Protein AF-A0A2M8NET1-F1 (afdb_monomer)

Sequence (119 aa):
MLTGGILVAVMTPIDALDGTMARLRGEASDWGAYVDSVSDRYAELIIYGGLLYHFLTAGDTLGGMLTFGAAAGSVLVSYVKARAEGLGYEAKVGLLTRAERYLVLAPALVFNFIHIGLG

Structure (mmCIF, N/CA/C/O backbone):
data_AF-A0A2M8NET1-F1
#
_entry.id   AF-A0A2M8NET1-F1
#
loop_
_atom_site.group_PDB
_atom_site.id
_atom_site.type_symbol
_atom_site.label_atom_id
_atom_site.label_alt_id
_atom_site.label_comp_id
_atom_site.label_asym_id
_atom_site.label_entity_id
_atom_site.label_seq_id
_atom_site.pdbx_PDB_ins_code
_atom_site.Cartn_x
_atom_site.Cartn_y
_atom_site.Cartn_z
_atom_site.occupancy
_atom_site.B_iso_or_equiv
_atom_site.auth_seq_id
_atom_site.auth_comp_id
_atom_site.auth_asym_id
_atom_site.auth_atom_id
_atom_site.pdbx_PDB_model_num
ATOM 1 N N . MET A 1 1 ? 5.904 -11.339 -15.228 1.00 75.25 1 MET A N 1
ATOM 2 C CA . MET A 1 1 ? 4.815 -10.348 -15.104 1.00 75.25 1 MET A CA 1
ATOM 3 C C . MET A 1 1 ? 3.441 -11.010 -15.069 1.00 75.25 1 MET A C 1
ATOM 5 O O . MET A 1 1 ? 2.856 -11.028 -13.997 1.00 75.25 1 MET A O 1
ATOM 9 N N . LEU A 1 2 ? 2.974 -11.649 -16.152 1.00 75.06 2 LEU A N 1
ATOM 10 C CA . LEU A 1 2 ? 1.617 -12.224 -16.249 1.00 75.06 2 LEU A CA 1
ATOM 11 C C . LEU A 1 2 ? 1.207 -13.135 -15.075 1.00 75.06 2 LEU A C 1
ATOM 13 O O . LEU A 1 2 ? 0.182 -12.897 -14.449 1.00 75.06 2 LEU A O 1
ATOM 17 N N . THR A 1 3 ? 2.020 -14.139 -14.732 1.00 76.12 3 THR A N 1
ATOM 18 C CA . THR A 1 3 ? 1.712 -15.075 -13.634 1.00 76.12 3 THR A CA 1
ATOM 19 C C . THR A 1 3 ? 1.596 -14.368 -12.282 1.00 76.12 3 THR A C 1
ATOM 21 O O . THR A 1 3 ? 0.709 -14.683 -11.498 1.00 76.12 3 THR A O 1
ATOM 24 N N . GLY A 1 4 ? 2.454 -13.371 -12.031 1.00 75.88 4 GLY A N 1
ATOM 25 C CA . GLY A 1 4 ? 2.382 -12.534 -10.832 1.00 75.88 4 GLY A CA 1
ATOM 26 C C . GLY A 1 4 ? 1.128 -11.659 -10.818 1.00 75.88 4 GLY A C 1
ATOM 27 O O . GLY A 1 4 ? 0.450 -11.595 -9.802 1.00 75.88 4 GLY A O 1
ATOM 28 N N . GLY A 1 5 ? 0.767 -11.063 -11.959 1.00 76.12 5 GLY A N 1
ATOM 29 C CA . GLY A 1 5 ? -0.468 -10.288 -12.107 1.00 76.12 5 GLY A CA 1
ATOM 30 C C . GLY A 1 5 ? -1.730 -11.115 -11.855 1.00 76.12 5 GLY A C 1
ATOM 31 O O . GLY A 1 5 ? -2.619 -10.662 -11.142 1.00 76.12 5 GLY A O 1
ATOM 32 N N . ILE A 1 6 ? -1.783 -12.350 -12.364 1.00 78.56 6 ILE A N 1
ATOM 33 C CA . ILE A 1 6 ? -2.897 -13.281 -12.119 1.00 78.56 6 ILE A CA 1
ATOM 34 C C . ILE A 1 6 ? -2.973 -13.666 -10.637 1.00 78.56 6 ILE A C 1
ATOM 36 O O . ILE A 1 6 ? -4.057 -13.650 -10.061 1.00 78.56 6 ILE A O 1
ATOM 40 N N . LEU A 1 7 ? -1.837 -13.980 -10.003 1.00 80.69 7 LEU A N 1
ATOM 41 C CA . LEU A 1 7 ? -1.801 -14.320 -8.578 1.00 80.69 7 LEU A CA 1
ATOM 42 C C . LEU A 1 7 ? -2.301 -13.166 -7.706 1.00 80.69 7 LEU A C 1
ATOM 44 O O . LEU A 1 7 ? -3.136 -13.391 -6.835 1.00 80.69 7 LEU A O 1
ATOM 48 N N . VAL A 1 8 ? -1.847 -11.938 -7.975 1.00 80.62 8 VAL A N 1
ATOM 49 C CA . VAL A 1 8 ? -2.324 -10.742 -7.267 1.00 80.62 8 VAL A CA 1
ATOM 50 C C . VAL A 1 8 ? -3.825 -10.549 -7.494 1.00 80.62 8 VAL A C 1
ATOM 52 O O . VAL A 1 8 ? -4.564 -10.408 -6.526 1.00 80.62 8 VAL A O 1
ATOM 55 N N . ALA A 1 9 ? -4.298 -10.640 -8.742 1.00 79.56 9 ALA A N 1
ATOM 56 C CA . ALA A 1 9 ? -5.713 -10.474 -9.079 1.00 79.56 9 ALA A CA 1
ATOM 57 C C . ALA A 1 9 ? -6.639 -11.474 -8.363 1.00 79.56 9 ALA A C 1
ATOM 59 O O . ALA A 1 9 ? -7.766 -11.125 -8.022 1.00 79.56 9 ALA A O 1
ATOM 60 N N . VAL A 1 10 ? -6.179 -12.711 -8.150 1.00 80.25 10 VAL A N 1
ATOM 61 C CA . VAL A 1 10 ? -6.955 -13.766 -7.477 1.00 80.25 10 VAL A CA 1
ATOM 62 C C . VAL A 1 10 ? -6.856 -13.664 -5.953 1.00 80.25 10 VAL A C 1
ATOM 64 O O . VAL A 1 10 ? -7.850 -13.886 -5.270 1.00 80.25 10 VAL A O 1
ATOM 67 N N . MET A 1 11 ? -5.691 -13.309 -5.407 1.00 78.88 11 MET A N 1
ATOM 68 C CA . MET A 1 11 ? -5.479 -13.209 -3.957 1.00 78.88 11 MET A CA 1
ATOM 69 C C . MET A 1 11 ? -6.248 -12.042 -3.328 1.00 78.88 11 MET A C 1
ATOM 71 O O . MET A 1 11 ? -6.832 -12.210 -2.262 1.00 78.88 11 MET A O 1
ATOM 75 N N . THR A 1 12 ? -6.313 -10.882 -3.992 1.00 75.12 12 THR A N 1
ATOM 76 C CA . THR A 1 12 ? -6.992 -9.689 -3.455 1.00 75.12 12 THR A CA 1
ATOM 77 C C . THR A 1 12 ? -8.467 -9.917 -3.069 1.00 75.12 12 THR A C 1
ATOM 79 O O . THR A 1 12 ? -8.850 -9.522 -1.969 1.00 75.12 12 THR A O 1
ATOM 82 N N . PRO A 1 13 ? -9.332 -10.528 -3.905 1.00 74.88 13 PRO A N 1
ATOM 83 C CA . PRO A 1 13 ? -10.714 -10.791 -3.508 1.00 74.88 13 PRO A CA 1
ATOM 84 C C . PRO A 1 13 ? -10.837 -11.882 -2.438 1.00 74.88 13 PRO A C 1
ATOM 86 O O . PRO A 1 13 ? -11.759 -11.807 -1.633 1.00 74.88 13 PRO A O 1
ATOM 89 N N . ILE A 1 14 ? -9.935 -12.869 -2.399 1.00 78.44 14 ILE A N 1
ATOM 90 C CA . ILE A 1 14 ? -9.955 -13.935 -1.380 1.00 78.44 14 ILE A CA 1
ATOM 91 C C . ILE A 1 14 ? -9.681 -13.349 0.013 1.00 78.44 14 ILE A C 1
ATOM 93 O O . ILE A 1 14 ? -10.438 -13.608 0.943 1.00 78.44 14 ILE A O 1
ATOM 97 N N . ASP A 1 15 ? -8.686 -12.471 0.122 1.00 73.56 15 ASP A N 1
ATOM 98 C CA . ASP A 1 15 ? -8.340 -11.739 1.350 1.00 73.56 15 ASP A CA 1
ATOM 99 C C . ASP A 1 15 ? -9.534 -10.924 1.894 1.00 73.56 15 ASP A C 1
ATOM 101 O O . ASP A 1 15 ? -9.910 -10.992 3.066 1.00 73.56 15 ASP A O 1
ATOM 105 N N . ALA A 1 16 ? -10.241 -10.224 0.999 1.00 72.31 16 ALA A N 1
ATOM 106 C CA . ALA A 1 16 ? -11.433 -9.455 1.357 1.00 72.31 16 ALA A CA 1
ATOM 107 C C . ALA A 1 16 ? -12.612 -10.333 1.829 1.00 72.31 16 ALA A C 1
ATOM 109 O O . ALA A 1 16 ? -13.450 -9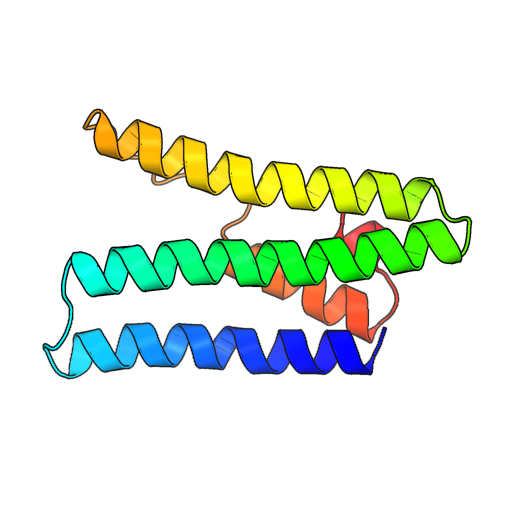.886 2.631 1.00 72.31 16 ALA A O 1
ATOM 110 N N . LEU A 1 17 ? -12.705 -11.570 1.330 1.00 75.69 17 LEU A N 1
ATOM 111 C CA . LEU A 1 17 ? -13.740 -12.525 1.719 1.00 75.69 17 LEU A CA 1
ATOM 112 C C . LEU A 1 17 ? -13.499 -13.073 3.128 1.00 75.69 17 LEU A C 1
ATOM 114 O O . LEU A 1 17 ? -14.462 -13.141 3.892 1.00 75.69 17 LEU A O 1
ATOM 118 N N . ASP A 1 18 ? -12.256 -13.373 3.508 1.00 73.69 18 ASP A N 1
ATOM 119 C CA . ASP A 1 18 ? -11.925 -13.924 4.831 1.00 73.69 18 ASP A CA 1
ATOM 120 C C . ASP A 1 18 ? -12.276 -12.945 5.960 1.00 73.69 18 ASP A C 1
ATOM 122 O O . ASP A 1 18 ? -13.013 -13.291 6.893 1.00 73.69 18 ASP A O 1
ATOM 126 N N . GLY A 1 19 ? -11.883 -11.675 5.820 1.00 70.88 19 GLY A N 1
ATOM 127 C CA . GLY A 1 19 ? -12.247 -10.630 6.782 1.00 70.88 19 GLY A CA 1
ATOM 128 C C . GLY A 1 19 ? -13.761 -10.377 6.861 1.00 70.88 19 GLY A C 1
ATOM 129 O O . GLY A 1 19 ? -14.298 -10.021 7.913 1.00 70.88 19 GLY A O 1
ATOM 130 N N . THR A 1 20 ? -14.490 -10.587 5.761 1.00 76.75 20 THR A N 1
ATOM 131 C CA . THR A 1 20 ? -15.957 -10.464 5.734 1.00 76.75 20 THR A CA 1
ATOM 132 C C . THR A 1 20 ? -16.640 -11.677 6.363 1.00 76.75 20 THR A C 1
ATOM 134 O O . THR A 1 20 ? -17.606 -11.516 7.110 1.00 76.75 20 THR A O 1
ATOM 137 N N . MET A 1 21 ? -16.115 -12.879 6.133 1.00 78.75 21 MET A N 1
ATOM 138 C CA . MET A 1 21 ? -16.618 -14.120 6.713 1.00 78.75 21 MET A CA 1
ATOM 139 C C . MET A 1 21 ? -16.461 -14.128 8.240 1.00 78.75 21 MET A C 1
ATOM 141 O O . MET A 1 21 ? -17.414 -14.482 8.934 1.00 78.75 21 MET A O 1
ATOM 145 N N . ALA A 1 22 ? -15.325 -13.664 8.771 1.00 79.88 22 ALA A N 1
ATOM 146 C CA . ALA A 1 22 ? -15.103 -13.543 10.215 1.00 79.88 22 ALA A CA 1
ATOM 147 C C . ALA A 1 22 ? -16.135 -12.616 10.889 1.00 79.88 22 ALA A C 1
ATOM 149 O O . ALA A 1 22 ? -16.668 -12.933 11.955 1.00 79.88 22 ALA A O 1
ATOM 150 N N . ARG A 1 23 ? -16.492 -11.500 10.233 1.00 77.69 23 ARG A N 1
ATOM 151 C CA . ARG A 1 23 ? -17.557 -10.594 10.703 1.00 77.69 23 ARG A CA 1
ATOM 152 C C . ARG A 1 23 ? -18.933 -11.257 10.684 1.00 77.69 23 ARG A C 1
ATOM 154 O O . ARG A 1 23 ? -19.673 -11.136 11.654 1.00 77.69 23 ARG A O 1
ATOM 161 N N . LEU A 1 24 ? -19.266 -11.970 9.607 1.00 83.06 24 LEU A N 1
ATOM 162 C CA . LEU A 1 24 ? -20.557 -12.655 9.467 1.00 83.06 24 LEU A CA 1
ATOM 163 C C . LEU A 1 24 ? -20.737 -13.804 10.469 1.00 83.06 24 LEU A C 1
ATOM 165 O O . LEU A 1 24 ? -21.862 -14.089 10.869 1.00 83.06 24 LEU A O 1
ATOM 169 N N . ARG A 1 25 ? -19.643 -14.450 10.887 1.00 85.50 25 ARG A N 1
ATOM 170 C CA . ARG A 1 25 ? -19.646 -15.534 11.883 1.00 85.50 25 ARG A CA 1
ATOM 171 C C . ARG A 1 25 ? -19.605 -15.046 13.334 1.00 85.50 25 ARG A C 1
ATOM 173 O O . ARG A 1 25 ? -19.729 -15.861 14.239 1.00 85.50 25 ARG A O 1
ATOM 180 N N . GLY A 1 26 ? -19.450 -13.740 13.564 1.00 82.06 26 GLY A N 1
ATOM 181 C CA . GLY A 1 26 ? -19.299 -13.182 14.911 1.00 82.06 26 GLY A CA 1
ATOM 182 C C . GLY A 1 26 ? -17.949 -13.501 15.564 1.00 82.06 26 GLY A C 1
ATOM 183 O O . GLY A 1 26 ? -17.818 -13.386 16.776 1.00 82.06 26 GLY A O 1
ATOM 184 N N . GLU A 1 27 ? -16.946 -13.887 14.773 1.00 83.44 27 GL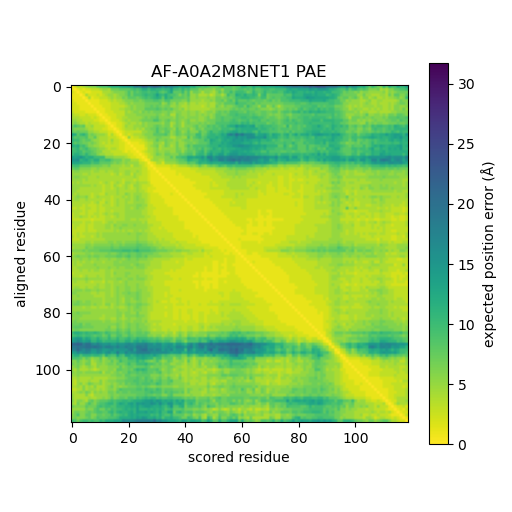U A N 1
ATOM 185 C CA . GLU A 1 27 ? -15.596 -14.262 15.229 1.00 83.44 27 GLU A CA 1
ATOM 186 C C . GLU A 1 27 ? -14.600 -13.087 15.138 1.00 83.44 27 GLU A C 1
ATOM 188 O O . GLU A 1 27 ? -13.393 -13.254 15.316 1.00 83.44 27 GLU A O 1
ATOM 193 N N . ALA A 1 28 ? -15.087 -11.877 14.848 1.00 81.19 28 ALA A N 1
ATOM 194 C CA . ALA A 1 28 ? -14.255 -10.683 14.769 1.00 81.19 28 ALA A CA 1
ATOM 195 C C . ALA A 1 28 ? -13.651 -10.337 16.143 1.00 81.19 28 ALA A C 1
ATOM 197 O O . ALA A 1 28 ? -14.360 -10.240 17.143 1.00 81.19 28 ALA A O 1
ATOM 198 N N . SER A 1 29 ? -12.335 -10.118 16.181 1.00 87.44 29 SER A N 1
ATOM 199 C CA . SER A 1 29 ? -11.598 -9.724 17.387 1.00 87.44 29 SER A CA 1
ATOM 200 C C . SER A 1 29 ? -10.555 -8.656 17.070 1.00 87.44 29 SER A C 1
ATOM 202 O O . SER A 1 29 ? -10.021 -8.623 15.960 1.00 87.44 29 SER A O 1
ATOM 204 N N . ASP A 1 30 ? -10.221 -7.821 18.057 1.00 87.00 30 ASP A N 1
ATOM 205 C CA . ASP A 1 30 ? -9.202 -6.770 17.911 1.00 87.00 30 ASP A CA 1
ATOM 206 C C . ASP A 1 30 ? -7.825 -7.352 17.570 1.00 87.00 30 ASP A C 1
ATOM 208 O O . ASP A 1 30 ? -7.093 -6.811 16.742 1.00 87.00 30 ASP A O 1
ATOM 212 N N . TRP A 1 31 ? -7.487 -8.501 18.165 1.00 87.81 31 TRP A N 1
ATOM 213 C CA . TRP A 1 31 ? -6.261 -9.228 17.842 1.00 87.81 31 TRP A CA 1
ATOM 214 C C . TRP A 1 31 ? -6.262 -9.737 16.397 1.00 87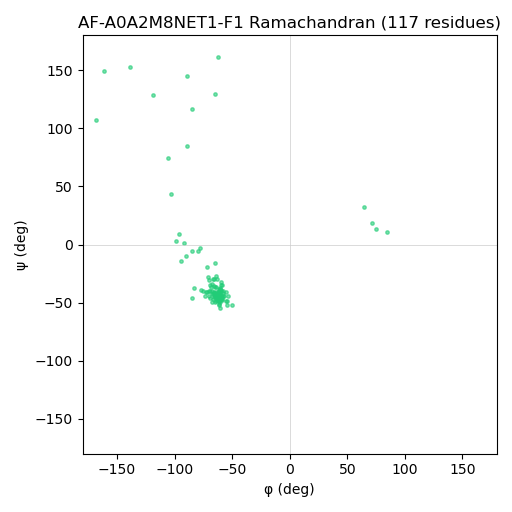.81 31 TRP A C 1
ATOM 216 O O . TRP A 1 31 ? -5.275 -9.557 15.686 1.00 87.81 31 TRP A O 1
ATOM 226 N N . GLY A 1 32 ? -7.371 -10.333 15.946 1.00 87.38 32 GLY A N 1
ATOM 227 C CA . GLY A 1 32 ? -7.516 -10.791 14.565 1.00 87.38 32 GLY A CA 1
ATOM 228 C C . GLY A 1 32 ? -7.378 -9.638 13.574 1.00 87.38 32 GLY A C 1
ATOM 229 O O . GLY A 1 32 ? -6.591 -9.732 12.639 1.00 87.38 32 GLY A O 1
ATOM 230 N N . ALA A 1 33 ? -8.054 -8.517 13.839 1.00 85.62 33 ALA A N 1
ATOM 231 C CA . ALA A 1 33 ? -7.940 -7.308 13.031 1.00 85.62 33 ALA A CA 1
ATOM 232 C C . ALA A 1 33 ? -6.501 -6.766 13.004 1.00 85.62 33 ALA A C 1
ATOM 234 O O . ALA A 1 33 ? -6.019 -6.356 11.953 1.00 85.62 33 ALA A O 1
ATOM 235 N N . TYR A 1 34 ? -5.779 -6.796 14.128 1.00 88.00 34 TYR A N 1
ATOM 236 C CA . TYR A 1 34 ? -4.369 -6.412 14.164 1.00 88.00 34 TYR A CA 1
ATOM 237 C C . TYR A 1 34 ? -3.500 -7.316 13.275 1.00 88.00 34 TYR A C 1
ATOM 239 O O . TYR A 1 34 ? -2.761 -6.796 12.434 1.00 88.00 34 TYR A O 1
ATOM 247 N N . VAL A 1 35 ? -3.607 -8.641 13.420 1.00 89.00 35 VAL A N 1
ATOM 248 C CA . VAL A 1 35 ? -2.809 -9.621 12.659 1.00 89.00 35 VAL A CA 1
ATOM 249 C C . VAL A 1 35 ? -3.101 -9.559 11.162 1.00 89.00 35 VAL A C 1
ATOM 251 O O . VAL A 1 35 ? -2.156 -9.552 10.373 1.00 89.00 35 VAL A O 1
ATOM 254 N N . ASP A 1 36 ? -4.376 -9.472 10.785 1.00 85.25 36 ASP A N 1
ATOM 255 C CA . ASP A 1 36 ? -4.844 -9.279 9.406 1.00 85.25 36 ASP A CA 1
ATOM 256 C C . ASP A 1 36 ? -4.178 -8.041 8.802 1.00 85.25 36 ASP A C 1
ATOM 258 O O . ASP A 1 36 ? -3.439 -8.099 7.819 1.00 85.25 36 ASP A O 1
ATOM 262 N N . SER A 1 37 ? -4.273 -6.932 9.534 1.00 86.00 37 SER A N 1
ATOM 263 C CA . SER A 1 37 ? -3.699 -5.666 9.122 1.00 86.00 37 SER A CA 1
ATOM 264 C C . SER A 1 37 ? -2.166 -5.749 8.953 1.00 86.00 37 SER A C 1
ATOM 266 O O . SER A 1 37 ? -1.619 -5.244 7.976 1.00 86.00 37 SER A O 1
ATOM 268 N N . VAL A 1 38 ? -1.424 -6.391 9.859 1.00 89.75 38 VAL A N 1
ATOM 269 C CA . VAL A 1 38 ? 0.041 -6.507 9.733 1.00 89.75 38 VAL A CA 1
ATOM 270 C C . VAL A 1 38 ? 0.428 -7.424 8.571 1.00 89.75 38 VAL A C 1
ATOM 272 O O . VAL A 1 38 ? 1.285 -7.051 7.765 1.00 89.75 38 VAL A O 1
ATOM 275 N N . SER A 1 39 ? -0.221 -8.583 8.456 1.00 88.75 39 SER A N 1
ATOM 276 C CA . SER A 1 39 ? 0.005 -9.560 7.382 1.00 88.75 39 SER A CA 1
ATOM 277 C C . SER A 1 39 ? -0.223 -8.939 6.006 1.00 88.75 39 SER A C 1
ATOM 279 O O . SER A 1 39 ? 0.609 -9.083 5.111 1.00 88.75 39 SER A O 1
ATOM 281 N N . ASP A 1 40 ? -1.274 -8.132 5.884 1.00 85.69 40 ASP A N 1
ATOM 282 C CA . ASP A 1 40 ? -1.609 -7.368 4.691 1.00 85.69 40 ASP A CA 1
ATOM 283 C C . ASP A 1 40 ? -0.489 -6.462 4.190 1.00 85.69 40 ASP A C 1
ATOM 285 O O . ASP A 1 40 ? -0.279 -6.340 2.977 1.00 85.69 40 ASP A O 1
ATOM 289 N N . ARG A 1 41 ? 0.214 -5.803 5.121 1.00 87.88 41 ARG A N 1
ATOM 290 C CA . ARG A 1 41 ? 1.337 -4.911 4.807 1.00 87.88 41 ARG A CA 1
ATOM 291 C C . ARG A 1 41 ? 2.553 -5.708 4.357 1.00 87.88 41 ARG A C 1
ATOM 293 O O . ARG A 1 41 ? 3.215 -5.307 3.404 1.00 87.88 41 ARG A O 1
ATOM 300 N N . TYR A 1 42 ? 2.835 -6.840 5.000 1.00 90.31 42 TYR A N 1
ATOM 301 C CA . TYR A 1 42 ? 3.914 -7.725 4.561 1.00 90.31 42 TYR A CA 1
ATOM 302 C C . TYR A 1 42 ? 3.648 -8.299 3.171 1.00 90.31 42 TYR A C 1
ATOM 304 O O . TYR A 1 42 ? 4.551 -8.286 2.338 1.00 90.31 42 TYR A O 1
ATOM 312 N N . ALA A 1 43 ? 2.421 -8.741 2.892 1.00 88.00 43 ALA A N 1
ATOM 313 C CA . ALA A 1 43 ? 2.040 -9.241 1.575 1.00 88.00 43 ALA A CA 1
ATOM 314 C C . ALA A 1 43 ? 2.252 -8.177 0.483 1.00 88.00 43 ALA A C 1
ATOM 316 O O . ALA A 1 43 ? 2.896 -8.453 -0.531 1.00 88.00 43 ALA A O 1
ATOM 317 N N . GLU A 1 44 ? 1.795 -6.942 0.719 1.00 87.62 44 GLU A N 1
ATOM 318 C CA . GLU A 1 44 ? 1.971 -5.829 -0.223 1.00 87.62 44 GLU A CA 1
ATOM 319 C C . GLU A 1 44 ? 3.466 -5.502 -0.443 1.00 87.62 44 GLU A C 1
ATOM 321 O O . GLU A 1 44 ? 3.916 -5.350 -1.581 1.00 87.62 44 GLU A O 1
ATOM 326 N N . LEU A 1 45 ? 4.274 -5.488 0.624 1.00 91.25 45 LEU A N 1
ATOM 327 C CA . LEU A 1 45 ? 5.721 -5.257 0.534 1.00 91.25 45 LEU A CA 1
ATOM 328 C C . LEU A 1 45 ? 6.478 -6.385 -0.173 1.00 91.25 45 LEU A C 1
ATOM 330 O O . LEU A 1 45 ? 7.448 -6.104 -0.872 1.00 91.25 45 LEU A O 1
ATOM 334 N N . ILE A 1 46 ? 6.059 -7.644 -0.028 1.00 91.94 46 ILE A N 1
ATOM 335 C CA . ILE A 1 46 ? 6.662 -8.772 -0.751 1.00 91.94 46 ILE A CA 1
ATOM 336 C C . ILE A 1 46 ? 6.404 -8.635 -2.256 1.00 91.94 46 ILE A C 1
ATOM 338 O O . ILE A 1 46 ? 7.320 -8.844 -3.054 1.00 91.94 46 ILE A O 1
ATOM 342 N N . ILE A 1 47 ? 5.191 -8.227 -2.650 1.00 89.38 47 ILE A N 1
ATOM 343 C CA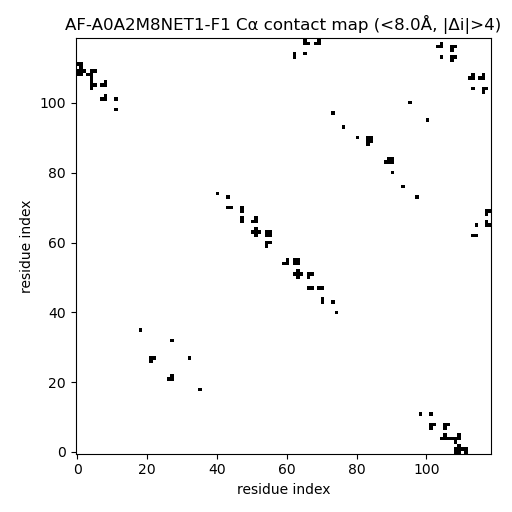 . ILE A 1 47 ? 4.841 -7.981 -4.057 1.00 89.38 47 ILE A CA 1
ATOM 344 C C . ILE A 1 47 ? 5.719 -6.864 -4.633 1.00 89.38 47 ILE A C 1
ATOM 346 O O . ILE A 1 47 ? 6.382 -7.069 -5.655 1.00 89.38 47 ILE A O 1
ATOM 350 N N . TYR A 1 48 ? 5.789 -5.710 -3.962 1.00 92.25 48 TYR A N 1
ATOM 351 C CA . TYR A 1 48 ? 6.647 -4.611 -4.412 1.00 92.25 48 TYR A CA 1
ATOM 352 C C . TYR A 1 48 ? 8.136 -4.971 -4.363 1.00 92.25 48 TYR A C 1
ATOM 354 O O . TYR A 1 48 ? 8.877 -4.604 -5.268 1.00 92.25 48 TYR A O 1
ATOM 362 N N . GLY A 1 49 ? 8.589 -5.736 -3.370 1.00 94.00 49 GLY A N 1
ATOM 363 C CA . GLY A 1 49 ? 9.971 -6.211 -3.280 1.00 94.00 49 GLY A CA 1
ATOM 364 C C . GLY A 1 49 ? 10.360 -7.103 -4.460 1.00 94.00 49 GLY A C 1
ATOM 365 O O . GLY A 1 49 ? 11.436 -6.936 -5.035 1.00 94.00 49 GLY A O 1
ATOM 366 N N . GLY A 1 50 ? 9.460 -7.996 -4.882 1.00 91.44 50 GLY A N 1
ATOM 367 C CA . GLY A 1 50 ? 9.641 -8.811 -6.083 1.00 91.44 50 GLY A CA 1
ATOM 368 C C . GLY A 1 50 ? 9.720 -7.974 -7.364 1.00 91.44 50 GLY A C 1
ATOM 369 O O . GLY A 1 50 ? 10.587 -8.220 -8.204 1.00 91.44 50 GLY A O 1
ATOM 370 N N . LEU A 1 51 ? 8.864 -6.954 -7.499 1.00 90.94 51 LEU A N 1
ATOM 371 C CA . LEU A 1 51 ? 8.901 -6.021 -8.633 1.00 90.94 51 LEU A CA 1
ATOM 372 C C . LEU A 1 51 ? 10.179 -5.180 -8.649 1.00 90.94 51 LEU A C 1
ATOM 374 O O . LEU A 1 51 ? 10.800 -5.026 -9.698 1.00 90.94 51 LEU A O 1
ATOM 378 N N . LEU A 1 52 ? 10.611 -4.700 -7.485 1.00 94.19 52 LEU A N 1
ATOM 379 C CA . LEU A 1 52 ? 11.832 -3.920 -7.337 1.00 94.19 52 LEU A CA 1
ATOM 380 C C . LEU A 1 52 ? 13.040 -4.754 -7.764 1.00 94.19 52 LEU A C 1
ATOM 382 O O . LEU A 1 52 ? 13.833 -4.311 -8.590 1.00 94.19 52 LEU A O 1
ATOM 386 N N . TYR A 1 53 ? 13.144 -5.989 -7.266 1.00 94.31 53 TYR A N 1
ATOM 387 C CA . TYR A 1 53 ? 14.193 -6.920 -7.674 1.00 94.31 53 TYR A CA 1
ATOM 388 C C . TYR A 1 53 ? 14.175 -7.177 -9.188 1.00 94.31 53 TYR A C 1
ATOM 390 O O . TYR A 1 53 ? 15.221 -7.142 -9.839 1.00 94.31 53 TYR A O 1
ATOM 398 N N . HIS A 1 54 ? 12.991 -7.382 -9.771 1.00 91.44 54 HIS A N 1
ATOM 399 C CA . HIS A 1 54 ? 12.848 -7.584 -11.209 1.00 91.44 54 HIS A CA 1
ATOM 400 C C . HIS A 1 54 ? 13.348 -6.383 -12.027 1.00 91.44 54 HIS A C 1
ATOM 402 O O . HIS A 1 54 ? 14.146 -6.560 -12.943 1.00 91.44 54 HIS A O 1
ATOM 408 N N . PHE A 1 55 ? 12.926 -5.161 -11.695 1.00 92.12 55 PHE A N 1
ATOM 409 C CA . PHE A 1 55 ? 13.343 -3.975 -12.445 1.00 92.12 55 PHE A CA 1
ATOM 410 C C . PHE A 1 55 ? 14.834 -3.673 -12.289 1.00 92.12 55 PHE A C 1
ATOM 412 O O . PHE A 1 55 ? 15.504 -3.369 -13.275 1.00 92.12 55 PHE A O 1
ATOM 419 N N . LEU A 1 56 ? 15.384 -3.837 -11.082 1.00 92.62 56 LEU A N 1
ATOM 420 C CA . LEU A 1 56 ? 16.815 -3.646 -10.847 1.00 92.62 56 LEU A CA 1
ATOM 421 C C . LEU A 1 56 ? 17.667 -4.668 -11.614 1.00 92.62 56 LEU A C 1
ATOM 423 O O . LEU A 1 56 ? 18.686 -4.298 -12.192 1.00 92.62 56 LEU A O 1
ATOM 427 N N . THR A 1 57 ? 17.244 -5.936 -11.671 1.00 94.75 57 THR A N 1
ATOM 428 C CA . THR A 1 57 ? 17.952 -6.977 -12.445 1.00 94.75 57 THR A CA 1
ATOM 429 C C . THR A 1 57 ? 17.824 -6.794 -13.957 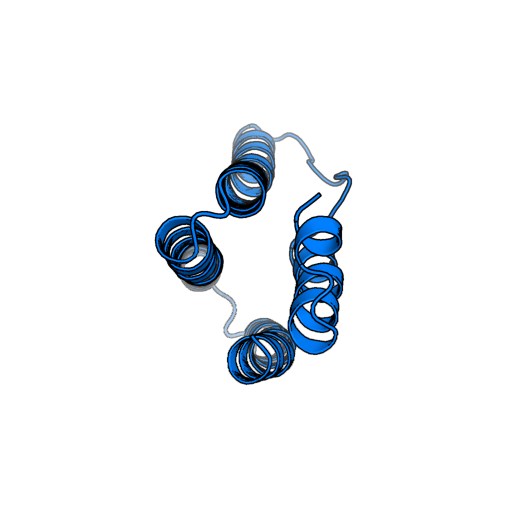1.00 94.75 57 THR A C 1
ATOM 431 O O . THR A 1 57 ? 18.739 -7.165 -14.689 1.00 94.75 57 THR A O 1
ATOM 434 N N . ALA A 1 58 ? 16.739 -6.177 -14.429 1.00 93.00 58 ALA A N 1
ATOM 435 C CA . ALA A 1 58 ? 16.551 -5.800 -15.829 1.00 93.00 58 ALA A CA 1
ATOM 436 C C . ALA A 1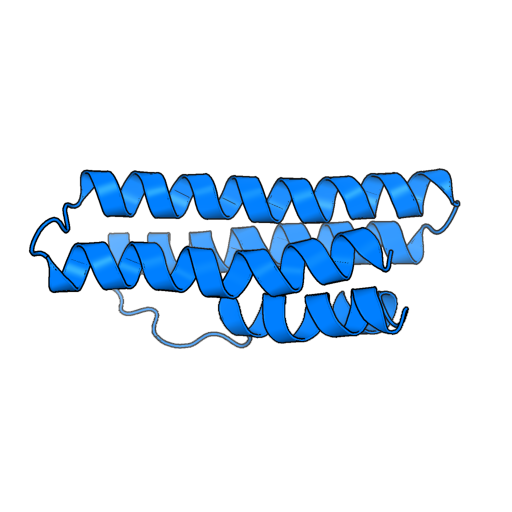 58 ? 17.296 -4.508 -16.233 1.00 93.00 58 ALA A C 1
ATOM 438 O O . ALA A 1 58 ? 17.294 -4.151 -17.410 1.00 93.00 58 ALA A O 1
ATOM 439 N N . GLY A 1 59 ? 17.923 -3.801 -15.283 1.00 94.38 59 GLY A N 1
ATOM 440 C CA . GLY A 1 59 ? 18.580 -2.511 -15.524 1.00 94.38 59 GLY A CA 1
ATOM 441 C C . GLY A 1 59 ? 17.610 -1.335 -15.703 1.00 94.38 59 GLY A C 1
ATOM 442 O O . GLY A 1 59 ? 18.022 -0.261 -16.138 1.00 94.38 59 GLY A O 1
ATOM 443 N N . ASP A 1 60 ? 16.333 -1.515 -15.366 1.00 92.19 60 ASP A N 1
ATOM 444 C CA . ASP A 1 60 ? 15.305 -0.478 -15.441 1.00 92.19 60 ASP A CA 1
ATOM 445 C C . ASP A 1 60 ? 15.233 0.308 -14.126 1.00 92.19 60 ASP A C 1
ATOM 447 O O . ASP A 1 60 ? 14.427 0.043 -13.228 1.00 92.19 60 ASP A O 1
ATOM 451 N N . THR A 1 61 ? 16.102 1.309 -14.014 1.00 93.62 61 THR A N 1
ATOM 452 C CA . THR A 1 61 ? 16.163 2.186 -12.840 1.00 93.62 61 THR A CA 1
ATOM 453 C C . THR A 1 61 ? 14.851 2.935 -12.605 1.00 93.62 61 THR A C 1
ATOM 455 O O . THR A 1 61 ? 14.475 3.146 -11.453 1.00 93.62 61 THR A O 1
ATOM 458 N N . LEU A 1 62 ? 14.132 3.324 -13.666 1.00 91.56 62 LEU A N 1
ATOM 459 C CA . LEU A 1 62 ? 12.870 4.052 -13.529 1.00 91.56 62 LEU A CA 1
ATOM 460 C C . LEU A 1 62 ? 11.801 3.156 -12.898 1.00 91.56 62 LEU A C 1
ATOM 462 O O . LEU A 1 62 ? 11.188 3.554 -11.910 1.00 91.56 62 LEU A O 1
ATOM 466 N N . GLY A 1 63 ? 11.625 1.939 -13.418 1.00 91.31 63 GLY A N 1
ATOM 467 C CA . GLY A 1 63 ? 10.709 0.949 -12.848 1.00 91.31 63 GLY A CA 1
ATOM 468 C C . GLY A 1 63 ? 11.048 0.620 -11.392 1.00 91.31 63 GLY A C 1
ATOM 469 O O . GLY A 1 63 ? 10.155 0.552 -10.544 1.00 91.31 63 GLY A O 1
ATOM 470 N N . GLY A 1 64 ? 12.340 0.511 -11.064 1.00 93.81 64 GLY A N 1
ATOM 471 C CA . GLY A 1 64 ? 12.801 0.318 -9.688 1.00 93.81 64 GLY A CA 1
ATOM 472 C C . GLY A 1 64 ? 12.423 1.480 -8.761 1.00 93.81 64 GLY A C 1
ATOM 473 O O . GLY A 1 64 ? 11.843 1.261 -7.697 1.00 93.81 64 GLY A O 1
ATOM 474 N N . MET A 1 65 ? 12.681 2.723 -9.176 1.00 94.50 65 MET A N 1
ATOM 475 C CA . MET A 1 65 ? 12.353 3.915 -8.383 1.00 94.50 65 MET A CA 1
ATOM 476 C C . MET A 1 65 ? 10.844 4.109 -8.208 1.00 94.50 65 MET A C 1
ATOM 478 O O . MET A 1 65 ? 10.399 4.428 -7.105 1.00 94.50 65 MET A O 1
ATOM 482 N N . LEU A 1 66 ? 10.052 3.867 -9.258 1.00 92.62 66 LEU A N 1
ATOM 483 C CA . LEU A 1 66 ? 8.589 3.890 -9.179 1.00 92.62 66 LEU A CA 1
ATOM 484 C C . LEU A 1 66 ? 8.072 2.822 -8.209 1.00 92.62 66 LEU A C 1
ATOM 486 O O . LEU A 1 66 ? 7.235 3.111 -7.360 1.00 92.62 66 LEU A O 1
ATOM 490 N N . THR A 1 67 ? 8.631 1.610 -8.264 1.00 93.38 67 THR A N 1
ATOM 491 C CA . THR A 1 67 ? 8.251 0.523 -7.349 1.00 93.38 67 THR A CA 1
ATOM 492 C C . THR A 1 67 ? 8.551 0.878 -5.895 1.00 93.38 67 THR A C 1
ATOM 494 O O . THR A 1 67 ? 7.717 0.662 -5.016 1.00 93.38 67 THR A O 1
ATOM 497 N N . PHE A 1 68 ? 9.725 1.454 -5.630 1.00 94.81 68 PHE A N 1
ATOM 498 C CA . PHE A 1 68 ? 10.080 1.926 -4.294 1.00 94.81 68 PHE A CA 1
ATOM 499 C C . PHE A 1 68 ? 9.128 3.029 -3.806 1.00 94.81 68 PHE A C 1
ATOM 501 O O . PHE A 1 68 ? 8.656 2.973 -2.669 1.00 94.81 68 PHE A O 1
ATOM 508 N N . GLY A 1 69 ? 8.804 3.998 -4.668 1.00 93.81 69 GLY A N 1
ATOM 509 C CA . GLY A 1 69 ? 7.840 5.058 -4.369 1.00 93.81 69 GLY A CA 1
ATOM 510 C C . GLY A 1 69 ? 6.451 4.512 -4.030 1.00 93.81 69 GLY A C 1
ATOM 511 O O . GLY A 1 69 ? 5.880 4.887 -3.005 1.00 93.81 69 GLY A O 1
ATOM 512 N N . ALA A 1 70 ? 5.945 3.568 -4.828 1.00 91.31 70 ALA A N 1
ATOM 513 C CA . ALA A 1 70 ? 4.664 2.905 -4.595 1.00 91.31 70 ALA A CA 1
ATOM 514 C C . ALA A 1 70 ? 4.640 2.135 -3.260 1.00 91.31 70 ALA A C 1
ATOM 516 O O . ALA A 1 70 ? 3.687 2.264 -2.486 1.00 91.31 70 ALA A O 1
ATOM 517 N N . ALA A 1 71 ? 5.713 1.400 -2.939 1.00 92.81 71 ALA A N 1
ATOM 518 C CA . ALA A 1 71 ? 5.850 0.688 -1.667 1.00 92.81 71 ALA A CA 1
ATOM 519 C C . ALA A 1 71 ? 5.859 1.644 -0.463 1.00 92.81 71 ALA A C 1
ATOM 521 O O . ALA A 1 71 ? 5.136 1.432 0.514 1.00 92.81 71 ALA A O 1
ATOM 522 N N . ALA A 1 72 ? 6.637 2.728 -0.541 1.00 93.44 72 ALA A N 1
ATOM 523 C CA . ALA A 1 72 ? 6.680 3.750 0.500 1.00 93.44 72 ALA A CA 1
ATOM 524 C C . ALA A 1 72 ? 5.309 4.421 0.686 1.00 93.44 72 ALA A C 1
ATOM 526 O O . ALA A 1 72 ? 4.848 4.582 1.817 1.00 93.44 72 ALA A O 1
ATOM 527 N N . GLY A 1 73 ? 4.625 4.751 -0.414 1.00 89.81 73 GLY A N 1
ATOM 528 C CA . GLY A 1 73 ? 3.274 5.311 -0.401 1.00 89.81 73 GLY A CA 1
ATOM 529 C C . GLY A 1 73 ? 2.253 4.385 0.265 1.00 89.81 73 GLY A C 1
ATOM 530 O O . GLY A 1 73 ? 1.495 4.832 1.126 1.00 89.81 73 GLY A O 1
ATOM 531 N N . SER A 1 74 ? 2.271 3.087 -0.058 1.00 88.50 74 SER A N 1
ATOM 532 C CA . SER A 1 74 ? 1.401 2.071 0.562 1.00 88.50 74 SER A CA 1
ATOM 533 C C . SER A 1 74 ? 1.525 2.055 2.096 1.00 88.50 74 SER A C 1
ATOM 535 O O . SER A 1 74 ? 0.512 2.099 2.814 1.00 88.50 74 SER A O 1
ATOM 537 N N . VAL A 1 75 ? 2.764 2.039 2.602 1.00 90.50 75 VAL A N 1
ATOM 538 C CA . VAL A 1 75 ? 3.047 2.000 4.042 1.00 90.50 75 VAL A CA 1
ATOM 539 C C . VAL A 1 75 ? 2.669 3.322 4.704 1.00 90.50 75 VAL A C 1
ATOM 541 O O . VAL A 1 75 ? 2.017 3.314 5.749 1.00 90.50 75 VAL A O 1
ATOM 544 N N . LEU A 1 76 ? 3.020 4.458 4.093 1.00 90.19 76 LEU A N 1
ATOM 545 C CA . LEU A 1 76 ? 2.735 5.784 4.641 1.00 90.19 76 LEU A CA 1
ATOM 546 C C . LEU A 1 76 ? 1.235 6.062 4.746 1.00 90.19 76 LEU A C 1
ATOM 548 O O . LEU A 1 76 ? 0.796 6.549 5.784 1.00 90.19 76 LEU A O 1
ATOM 552 N N . VAL A 1 77 ? 0.436 5.706 3.735 1.00 87.56 77 VAL A N 1
ATOM 553 C CA . VAL A 1 77 ? -1.031 5.854 3.794 1.00 87.56 77 VAL A CA 1
ATOM 554 C C . VAL A 1 77 ? -1.603 5.068 4.977 1.00 87.56 77 VAL A C 1
ATOM 556 O O . VAL A 1 77 ? -2.406 5.598 5.747 1.00 87.56 77 VAL A O 1
ATOM 559 N N . SER A 1 78 ? -1.148 3.826 5.162 1.00 86.94 78 SER A N 1
ATOM 560 C CA . SER A 1 78 ? -1.592 2.968 6.267 1.00 86.94 78 SER A CA 1
ATOM 561 C C . SER A 1 78 ? -1.172 3.531 7.630 1.00 86.94 78 SER A C 1
ATOM 563 O O . SER A 1 78 ? -1.975 3.566 8.563 1.00 86.94 78 SER A O 1
ATOM 565 N N . TYR A 1 79 ? 0.068 4.015 7.742 1.00 89.56 79 TYR A N 1
ATOM 566 C CA . TYR A 1 79 ? 0.604 4.594 8.972 1.00 89.56 79 TYR A CA 1
ATOM 567 C C . TYR A 1 79 ? -0.097 5.898 9.357 1.00 89.56 79 TYR A C 1
ATOM 569 O O . TYR A 1 79 ? -0.495 6.056 10.508 1.00 89.56 79 TYR A O 1
ATOM 577 N N . VAL A 1 80 ? -0.278 6.822 8.408 1.00 89.12 80 VAL A N 1
ATOM 578 C CA . VAL A 1 80 ? -0.948 8.107 8.653 1.00 89.12 80 VAL A CA 1
ATOM 579 C C . VAL A 1 80 ? -2.370 7.873 9.151 1.00 89.12 80 VAL A C 1
ATOM 581 O O . VAL A 1 80 ? -2.765 8.482 10.145 1.00 89.12 80 VAL A O 1
ATOM 584 N N . LYS A 1 81 ? -3.105 6.943 8.526 1.00 87.94 81 LYS A N 1
ATOM 585 C CA . LYS A 1 81 ? -4.450 6.568 8.968 1.00 87.94 81 LYS A CA 1
ATOM 586 C C . LYS A 1 81 ? -4.442 6.019 10.398 1.00 87.94 81 LYS A C 1
ATOM 588 O O . LYS A 1 81 ? -5.121 6.571 11.258 1.00 87.94 81 LYS A O 1
ATOM 593 N N . ALA A 1 82 ? -3.622 5.002 10.669 1.00 88.81 82 ALA A N 1
ATOM 594 C CA . ALA A 1 82 ? -3.541 4.389 11.996 1.00 88.81 82 ALA A CA 1
ATOM 595 C C . ALA A 1 82 ? -3.099 5.389 13.080 1.00 88.81 82 ALA A C 1
ATOM 597 O O . ALA A 1 82 ? -3.601 5.364 14.203 1.00 88.81 82 ALA A O 1
ATOM 598 N N . ARG A 1 83 ? -2.174 6.302 12.754 1.00 92.56 83 ARG A N 1
ATOM 599 C CA . ARG A 1 83 ? -1.698 7.333 13.682 1.00 92.56 83 ARG A CA 1
ATOM 600 C C . ARG A 1 83 ? -2.766 8.384 13.974 1.00 92.56 83 ARG A C 1
ATOM 602 O O . ARG A 1 83 ? -2.867 8.813 15.120 1.00 92.56 83 ARG A O 1
ATOM 609 N N . ALA A 1 84 ? -3.531 8.801 12.968 1.00 90.88 84 ALA A N 1
ATOM 610 C CA . ALA A 1 84 ? -4.636 9.736 13.142 1.00 90.88 84 ALA A CA 1
ATOM 611 C C . ALA A 1 84 ? -5.741 9.129 14.021 1.00 90.88 84 ALA A C 1
ATOM 613 O O . ALA A 1 84 ? -6.128 9.738 15.018 1.00 90.88 84 ALA A O 1
ATOM 614 N N . GLU A 1 85 ? -6.163 7.899 13.715 1.00 90.62 85 GLU A N 1
ATOM 615 C CA . GLU A 1 85 ? -7.185 7.172 14.481 1.00 90.62 85 GLU A CA 1
ATOM 616 C C . GLU A 1 85 ? -6.731 6.908 15.924 1.00 90.62 85 GLU A C 1
ATOM 618 O O . GLU A 1 85 ? -7.491 7.136 16.863 1.00 90.62 85 GLU A O 1
ATOM 623 N N . GLY A 1 86 ? -5.459 6.548 16.133 1.00 89.88 86 GLY A N 1
ATOM 624 C CA . GLY A 1 86 ? -4.880 6.379 17.471 1.00 89.88 86 GLY A CA 1
ATOM 625 C C . GLY A 1 86 ? -4.791 7.667 18.304 1.00 89.88 86 GLY A C 1
ATOM 626 O O . GLY A 1 86 ? -4.607 7.596 19.516 1.00 89.88 86 GLY A O 1
ATOM 627 N N . LEU A 1 87 ? -4.924 8.841 17.679 1.00 94.62 87 LEU A N 1
ATOM 628 C CA . LEU A 1 87 ? -5.012 10.144 18.348 1.00 94.62 87 LEU A CA 1
ATOM 629 C C . LEU A 1 87 ? -6.463 10.644 18.492 1.00 94.62 87 LEU A C 1
ATOM 631 O O . LEU A 1 87 ? -6.673 11.750 18.984 1.00 94.62 87 LEU A O 1
ATOM 635 N N . GLY A 1 88 ? -7.455 9.851 18.074 1.00 92.94 88 GLY A N 1
ATOM 636 C CA . GLY A 1 88 ? -8.875 10.207 18.130 1.00 92.94 88 GLY A CA 1
ATOM 637 C C . GLY A 1 88 ? -9.381 11.032 16.941 1.00 92.94 88 GLY A C 1
ATOM 638 O O . GLY A 1 88 ? -10.502 11.533 16.995 1.00 92.94 88 GLY A O 1
ATOM 639 N N . TYR A 1 89 ? -8.592 11.183 15.872 1.00 90.75 89 TYR A N 1
ATOM 640 C CA . TYR A 1 89 ? -9.037 11.826 14.632 1.00 90.75 89 TYR A CA 1
ATOM 641 C C . TYR A 1 89 ? -9.667 10.807 13.672 1.00 90.75 89 TYR A C 1
ATOM 643 O O . TYR A 1 89 ? -9.194 9.679 13.553 1.00 90.75 89 TYR A O 1
ATOM 651 N N . GLU A 1 90 ? -10.690 11.212 12.914 1.00 84.69 90 GLU A N 1
ATOM 652 C CA . GLU A 1 90 ? -11.234 10.389 11.827 1.00 84.69 90 GLU A CA 1
ATOM 653 C C . GLU A 1 90 ? -10.440 10.593 10.526 1.00 84.69 90 GLU A C 1
ATOM 655 O O . GLU A 1 90 ? -10.465 11.669 9.929 1.00 84.69 90 GLU A O 1
ATOM 660 N N . ALA A 1 91 ? -9.787 9.540 10.030 1.00 79.62 91 ALA A N 1
ATOM 661 C CA . ALA A 1 91 ? -9.079 9.544 8.749 1.00 79.62 91 ALA A CA 1
ATOM 662 C C . ALA A 1 91 ? -9.864 8.758 7.680 1.00 79.62 91 ALA A C 1
ATOM 664 O O . ALA A 1 91 ? -9.519 7.632 7.316 1.00 79.62 91 ALA A O 1
ATOM 665 N N . LYS A 1 92 ? -10.956 9.360 7.182 1.00 66.50 92 LYS A N 1
ATOM 666 C CA . LYS A 1 92 ? -11.857 8.754 6.175 1.00 66.50 92 LYS A CA 1
ATOM 667 C C . LYS A 1 92 ? -11.477 9.039 4.715 1.00 66.50 92 LYS A C 1
ATOM 669 O O . LYS A 1 92 ? -12.065 8.434 3.825 1.00 66.50 92 LYS A O 1
ATOM 674 N N . VAL A 1 93 ? -10.529 9.941 4.451 1.00 63.00 93 VAL A N 1
ATOM 675 C CA . VAL A 1 93 ? -10.250 10.457 3.098 1.00 63.00 93 VAL A CA 1
ATOM 676 C C . VAL A 1 93 ? -8.816 10.127 2.677 1.00 63.00 93 VAL A C 1
ATOM 678 O O . VAL A 1 93 ? -7.874 10.419 3.409 1.00 63.00 93 VAL A O 1
ATOM 681 N N . GLY A 1 94 ? -8.647 9.532 1.495 1.00 62.44 94 GLY A N 1
ATOM 682 C CA . GLY A 1 94 ? -7.351 9.238 0.880 1.00 62.44 94 GLY A CA 1
ATOM 683 C C . GLY A 1 94 ? -7.508 8.985 -0.620 1.00 62.44 94 GLY A C 1
ATOM 684 O O . GLY A 1 94 ? -8.554 8.515 -1.051 1.00 62.44 94 GLY A O 1
ATOM 685 N N . LEU A 1 95 ? -6.483 9.323 -1.411 1.00 59.34 95 LEU A N 1
ATOM 686 C CA . LEU A 1 95 ? -6.541 9.316 -2.882 1.00 59.34 95 LEU A CA 1
ATOM 687 C C . LEU A 1 95 ? -6.434 7.927 -3.537 1.00 59.34 95 LEU A C 1
ATOM 689 O O . LEU A 1 95 ? -6.543 7.852 -4.751 1.00 59.34 95 LEU A O 1
ATOM 693 N N . LEU A 1 96 ? -6.232 6.851 -2.771 1.00 68.06 96 LEU A N 1
ATOM 694 C CA . LEU A 1 96 ? -6.227 5.460 -3.246 1.00 68.06 96 LEU A CA 1
ATOM 695 C C . LEU A 1 96 ? -6.254 4.517 -2.035 1.00 68.06 96 LEU A C 1
ATOM 697 O O . LEU A 1 96 ? -5.267 4.364 -1.306 1.00 68.06 96 LEU A O 1
ATOM 701 N N . THR A 1 97 ? -7.395 3.882 -1.803 1.00 75.06 97 THR A N 1
ATOM 702 C CA . THR A 1 97 ? -7.533 2.781 -0.848 1.00 75.06 97 THR A CA 1
ATOM 703 C C . THR A 1 97 ? -6.6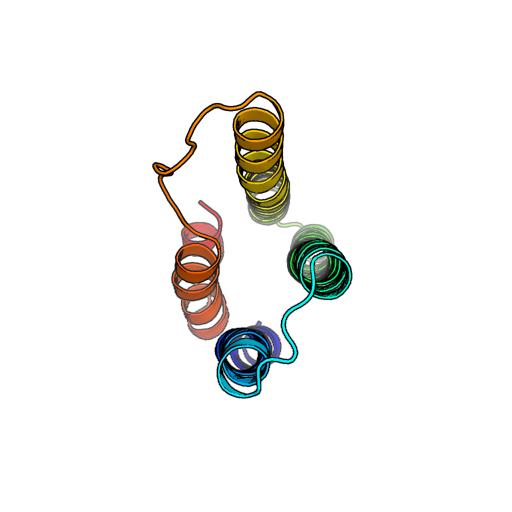68 1.588 -1.268 1.00 75.06 97 THR A C 1
ATOM 705 O O . THR A 1 97 ? -6.262 1.455 -2.423 1.00 75.06 97 THR A O 1
ATOM 708 N N . ARG A 1 98 ? -6.386 0.678 -0.327 1.00 73.38 98 ARG A N 1
ATOM 709 C CA . ARG A 1 98 ? -5.628 -0.558 -0.604 1.00 73.38 98 ARG A CA 1
ATOM 710 C C . ARG A 1 98 ? -6.253 -1.357 -1.756 1.00 73.38 98 ARG A C 1
ATOM 712 O O . ARG A 1 98 ? -5.538 -1.787 -2.653 1.00 73.38 98 ARG A O 1
ATOM 719 N N . ALA A 1 99 ? -7.578 -1.500 -1.759 1.00 73.75 99 ALA A N 1
ATOM 720 C CA . ALA A 1 99 ? -8.303 -2.198 -2.819 1.00 73.75 99 ALA A CA 1
ATOM 721 C C . ALA A 1 99 ? -8.135 -1.510 -4.184 1.00 73.75 99 ALA A C 1
ATOM 723 O O . ALA A 1 99 ? -7.852 -2.176 -5.176 1.00 73.75 99 ALA A O 1
ATOM 724 N N . GLU A 1 100 ? -8.239 -0.180 -4.232 1.00 80.31 100 GLU A N 1
ATOM 725 C CA . GLU A 1 100 ? -8.043 0.586 -5.468 1.00 80.31 100 GLU A CA 1
ATOM 726 C C . GLU A 1 100 ? -6.604 0.463 -5.994 1.00 80.31 100 GLU A C 1
ATOM 728 O O . GLU A 1 100 ? -6.416 0.324 -7.200 1.00 80.31 100 GLU A O 1
ATOM 733 N N . ARG A 1 101 ? -5.589 0.401 -5.116 1.00 82.06 101 ARG A N 1
ATOM 734 C CA . ARG A 1 101 ? -4.200 0.138 -5.541 1.00 82.06 101 ARG A CA 1
ATOM 735 C C . ARG A 1 101 ? -4.058 -1.216 -6.230 1.00 82.06 101 ARG A C 1
ATOM 737 O O . ARG A 1 101 ? -3.453 -1.296 -7.295 1.00 82.06 101 ARG A O 1
ATOM 744 N N . TYR A 1 102 ? -4.644 -2.273 -5.667 1.00 79.31 102 TYR A N 1
ATOM 745 C CA . TYR A 1 102 ? -4.623 -3.597 -6.296 1.00 79.31 102 TYR A CA 1
ATOM 746 C C . TYR A 1 102 ? -5.409 -3.638 -7.613 1.00 79.31 102 TYR A C 1
ATOM 748 O O . TYR A 1 102 ? -4.967 -4.294 -8.557 1.00 79.31 102 TYR A O 1
ATOM 756 N N . LEU A 1 103 ? -6.519 -2.898 -7.712 1.00 81.62 103 LEU A N 1
ATOM 757 C CA . LEU A 1 103 ? -7.294 -2.756 -8.951 1.00 81.62 103 LEU A CA 1
ATOM 758 C C . LEU A 1 103 ? -6.518 -2.055 -10.072 1.00 81.62 103 LEU A C 1
ATOM 760 O O . LEU A 1 103 ? -6.793 -2.322 -11.236 1.00 81.62 103 LEU A O 1
ATOM 764 N N . VAL A 1 104 ? -5.555 -1.192 -9.747 1.00 84.88 104 VAL A N 1
ATOM 765 C CA . VAL A 1 104 ? -4.659 -0.566 -10.733 1.00 84.88 104 VAL A CA 1
ATOM 766 C C . VAL A 1 104 ? -3.470 -1.480 -11.048 1.00 84.88 104 VAL A C 1
ATOM 768 O O . VAL A 1 104 ? -3.150 -1.719 -12.215 1.00 84.88 104 VAL A O 1
ATOM 771 N N . LEU A 1 105 ? -2.840 -2.044 -10.014 1.00 83.50 105 LEU A N 1
ATOM 772 C CA . LEU A 1 105 ? -1.620 -2.836 -10.144 1.00 83.50 105 LEU A CA 1
ATOM 773 C C . LEU A 1 105 ? -1.853 -4.159 -10.887 1.00 83.50 105 LEU A C 1
ATOM 775 O O . LEU A 1 105 ? -1.049 -4.532 -11.741 1.00 83.50 105 LEU A O 1
ATOM 779 N N . ALA A 1 106 ? -2.943 -4.877 -10.601 1.00 82.00 106 ALA A N 1
ATOM 780 C CA . ALA A 1 106 ? -3.187 -6.189 -11.197 1.00 82.00 106 ALA A CA 1
ATOM 781 C C . ALA A 1 106 ? -3.387 -6.132 -12.729 1.00 82.00 106 ALA A C 1
ATOM 783 O O . ALA A 1 106 ? -2.678 -6.855 -13.436 1.00 82.00 106 ALA A O 1
ATOM 784 N N . PRO A 1 107 ? -4.242 -5.254 -13.297 1.00 82.31 107 PRO A N 1
ATOM 785 C CA . PRO A 1 107 ? -4.318 -5.066 -14.745 1.00 82.31 107 PRO A CA 1
ATOM 786 C C . PRO A 1 107 ? -3.003 -4.566 -15.343 1.00 82.31 107 PRO A C 1
ATOM 788 O O . PRO A 1 107 ? -2.592 -5.059 -16.393 1.00 82.31 107 PRO A O 1
ATOM 791 N N . ALA A 1 108 ? -2.299 -3.646 -14.673 1.00 84.50 108 ALA A N 1
ATOM 792 C CA . ALA A 1 108 ? -1.009 -3.154 -15.152 1.00 84.50 108 ALA A CA 1
ATOM 793 C C . ALA A 1 108 ? 0.025 -4.287 -15.289 1.00 84.50 108 ALA A C 1
ATOM 795 O O . ALA A 1 108 ? 0.753 -4.336 -16.282 1.00 84.50 108 ALA A O 1
ATOM 796 N N . LEU A 1 109 ? 0.040 -5.243 -14.352 1.00 81.69 109 LEU A N 1
ATOM 797 C CA . LEU A 1 109 ? 0.885 -6.442 -14.410 1.00 81.69 109 LEU A CA 1
ATOM 798 C C . LEU A 1 109 ? 0.478 -7.420 -15.520 1.00 81.69 109 LEU A C 1
ATOM 800 O O . LEU A 1 109 ? 1.349 -8.050 -16.124 1.00 81.69 109 LEU A O 1
ATOM 804 N N . VAL A 1 110 ? -0.823 -7.565 -15.787 1.00 82.00 110 VAL A N 1
ATOM 805 C CA . VAL A 1 110 ? -1.353 -8.470 -16.824 1.00 82.00 110 VAL A CA 1
ATOM 806 C C . VAL A 1 110 ? -1.096 -7.921 -18.230 1.00 82.00 110 VAL A C 1
ATOM 808 O O . VAL A 1 110 ? -0.650 -8.666 -19.100 1.00 82.00 110 VAL A O 1
ATOM 811 N N . PHE A 1 111 ? -1.325 -6.624 -18.442 1.00 83.94 111 PHE A N 1
ATOM 812 C CA . PHE A 1 111 ? -1.174 -5.956 -19.742 1.00 83.94 111 PHE A CA 1
ATOM 813 C C . PHE A 1 111 ? 0.217 -5.354 -19.975 1.00 83.94 111 PHE A C 1
ATOM 815 O O . PHE A 1 111 ? 0.469 -4.786 -21.033 1.00 83.94 111 PHE A O 1
ATOM 822 N N . ASN A 1 112 ? 1.133 -5.515 -19.015 1.00 80.50 112 ASN A N 1
ATOM 823 C CA . ASN A 1 112 ? 2.519 -5.052 -19.091 1.00 80.50 112 ASN A CA 1
ATOM 824 C C . ASN A 1 112 ? 2.671 -3.514 -19.170 1.00 80.50 112 ASN A C 1
ATOM 826 O O . ASN A 1 112 ? 3.616 -3.004 -19.766 1.00 80.50 112 ASN A O 1
ATOM 830 N N . PHE A 1 113 ? 1.759 -2.773 -18.530 1.00 84.69 113 PHE A N 1
ATOM 831 C CA . PHE A 1 113 ? 1.781 -1.306 -18.391 1.00 84.69 113 PHE A CA 1
ATOM 832 C C . PHE A 1 113 ? 2.235 -0.873 -16.987 1.00 84.69 113 PHE A C 1
ATOM 834 O O . PHE A 1 113 ? 1.641 -0.005 -16.350 1.00 84.69 113 PHE A O 1
ATOM 841 N N . ILE A 1 114 ? 3.274 -1.519 -16.463 1.00 81.50 114 ILE A N 1
ATOM 842 C CA . ILE A 1 114 ? 3.598 -1.480 -15.028 1.00 81.50 114 ILE A CA 1
ATOM 843 C C . ILE A 1 114 ? 4.095 -0.106 -14.582 1.00 81.50 114 ILE A C 1
ATOM 845 O O . ILE A 1 114 ? 3.736 0.334 -13.497 1.00 81.50 114 ILE A O 1
ATOM 849 N N . HIS A 1 115 ? 4.826 0.620 -15.427 1.00 81.19 115 HIS A N 1
ATOM 850 C CA . HIS A 1 115 ? 5.236 1.996 -15.123 1.00 81.19 115 HIS A CA 1
ATOM 851 C C . HIS A 1 115 ? 4.046 2.933 -14.905 1.00 81.19 115 HIS A C 1
ATOM 853 O O . HIS A 1 115 ? 4.145 3.835 -14.086 1.00 81.19 115 HIS A O 1
ATOM 859 N N . ILE A 1 116 ? 2.923 2.701 -15.595 1.00 80.69 116 ILE A N 1
ATOM 860 C CA . ILE A 1 116 ? 1.683 3.468 -15.399 1.00 80.69 116 ILE A CA 1
ATOM 861 C C . ILE A 1 116 ? 0.992 3.026 -14.107 1.00 80.69 116 ILE A C 1
ATOM 863 O O . ILE A 1 116 ? 0.489 3.860 -13.371 1.00 80.69 116 ILE A O 1
ATOM 867 N N . GLY A 1 117 ? 0.982 1.723 -13.814 1.00 78.44 117 GLY A N 1
ATOM 868 C CA . GLY A 1 117 ? 0.359 1.199 -12.596 1.00 78.44 117 GLY A CA 1
ATOM 869 C C . GLY A 1 117 ? 1.113 1.513 -11.298 1.00 78.44 117 GLY A C 1
ATOM 870 O O . GLY A 1 117 ? 0.524 1.412 -10.226 1.00 78.44 117 GLY A O 1
ATOM 871 N N . LEU A 1 118 ? 2.401 1.856 -11.385 1.00 80.31 118 LEU A N 1
ATOM 872 C CA . LEU A 1 118 ? 3.234 2.280 -10.253 1.00 80.31 118 LEU A CA 1
ATOM 873 C C . LEU A 1 118 ? 3.291 3.806 -10.069 1.00 80.31 118 LEU A C 1
ATOM 875 O O . LEU A 1 118 ? 3.808 4.257 -9.045 1.00 80.31 118 LEU A O 1
ATOM 879 N N . GLY A 1 119 ? 2.849 4.570 -11.073 1.00 65.62 119 GLY A N 1
ATOM 880 C CA . GLY A 1 119 ? 2.890 6.034 -11.108 1.00 65.62 119 GLY A CA 1
ATOM 881 C C . GLY A 1 119 ? 1.640 6.703 -10.560 1.00 65.62 119 GLY A C 1
ATOM 882 O O . GLY A 1 119 ? 0.579 6.045 -10.493 1.00 65.62 119 GLY A O 1
#

Nearest PDB structures (foldseek):
  5d92-assembly1_A  TM=8.666E-01  e=9.151E-05  Archaeoglobus fulgidus DSM 4304
  5d92-assembly2_C  TM=8.961E-01  e=4.429E-04  Archaeoglobus fulgidus DSM 4304
  5d92-assembly2_B  TM=8.654E-01  e=3.973E-04  Archaeoglobus fulgidus DSM 4304

Foldseek 3Di:
DQVLLVVLVVVLVVLVVVQVVCVVVVNDDPVVVVVSLVVLLVVLVVSLVVQLVVCVVVVNVLSNVLSVVLNVVVVVLSVVCVVCVVVVHHDPDDPADPSRLSVLQSVCNNVVVNSVSSD

Secondary structure (DSSP, 8-state):
-HHHHHHHHHHHHHHHHHHHHHHHTT---HHHHHHHHHHHHHHHHHHHHHHHHHHHHTT-HHHHHHHHHHHHHHHHHHHHHHHHHHTT------SS-HHHHHHHHHHHHHHT-HHHHT-

Solvent-accessible surface area (backbone a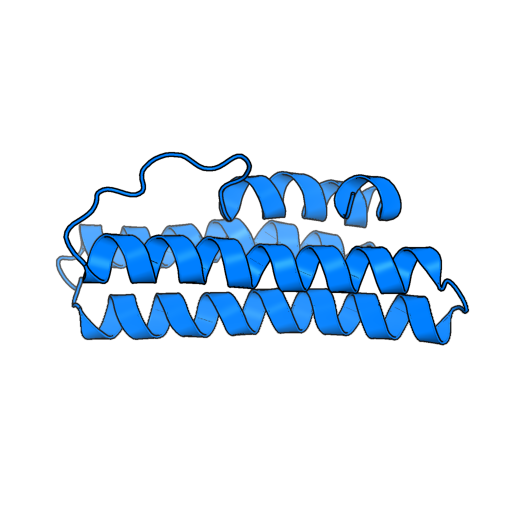toms only — not comparable to full-atom values): 6472 Å² total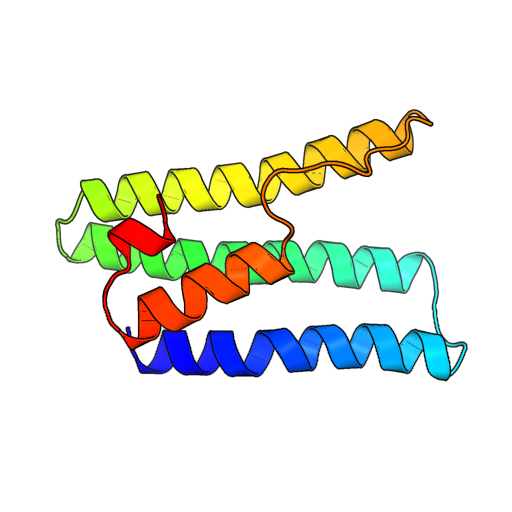; per-residue (Å²): 94,50,70,58,14,51,50,49,57,56,47,56,61,52,57,58,46,53,63,48,49,33,53,75,70,70,67,65,44,73,67,56,54,48,52,52,56,52,52,53,53,52,54,54,45,51,53,36,49,53,50,26,53,51,21,54,74,72,69,34,61,66,53,21,52,34,32,51,51,41,45,52,49,58,52,48,57,54,48,54,36,54,54,34,44,76,70,75,41,87,68,87,79,75,100,66,51,74,68,55,48,50,65,41,34,23,56,15,28,55,74,69,43,46,69,64,40,40,100

Mean predicted aligned error: 5.67 Å

pLDDT: mean 84.34, std 7.88, range [59.34, 94.81]

Radius of gyration: 15.61 Å; Cα contacts (8 Å, |Δi|>4): 81; chains: 1; bounding box: 39×27×38 Å